Protein AF-A0A6N4TKY1-F1 (afdb_monomer_lite)

Foldseek 3Di:
DDKDKDWAADPVVRDIAIEIEDPVVVVVVVLVVWFQCVCVVPCLRPVNQVNVVVNVQVVCVVVVNDHPFDKDKRWRDPVGTPDPDTKIWIKTKGFLVVCVVPDDPPPDPPVSVCVSNPPRHGMYMYGPDMDD

Sequence (132 aa):
MEYLQVTTGNRVTGMEMSGVCVNYGDFWNDVKMTADCEFDKDDYSPTERYHNRLSKIMENVWNGKDTFPTIFSIRLEKYISLVDYPVRYTFAIVDKEFFKRTYRKGEIPEEILKKCLAKDNDCVVFYVGMNR

Secondary structure (DSSP, 8-state):
--EEEEEEEETTTTEEEEEEEETHHHHHHHHHHHB-GGGTTSTTSHHHHHHHHHHHHHHHHHTTS--SSEEEEEEPPGGGBSSSS--EEEEEEEEHHHHHHHPPTTTS-HHHHHHHT-TT--EEEEEEEEE-

Structure (mmCIF, N/CA/C/O backbone):
data_AF-A0A6N4TKY1-F1
#
_entry.id   AF-A0A6N4TKY1-F1
#
loop_
_atom_site.group_PDB
_atom_site.id
_atom_site.type_symbol
_atom_site.label_atom_id
_atom_site.label_alt_id
_atom_site.label_comp_id
_atom_site.label_asym_id
_atom_site.label_entity_id
_atom_site.label_seq_id
_atom_site.pdbx_PDB_ins_code
_atom_site.Cartn_x
_atom_site.Cartn_y
_atom_site.Cartn_z
_atom_site.occupancy
_atom_site.B_iso_or_equiv
_atom_site.auth_seq_id
_atom_site.auth_comp_id
_atom_site.auth_asym_id
_atom_site.auth_atom_id
_atom_site.pdbx_PDB_model_num
ATOM 1 N N . MET A 1 1 ? -1.002 -15.254 0.500 1.00 74.12 1 MET A N 1
ATOM 2 C CA . MET A 1 1 ? -1.276 -13.806 0.553 1.00 74.12 1 MET A CA 1
ATOM 3 C C . MET A 1 1 ? -0.287 -13.212 1.531 1.00 74.12 1 MET A C 1
ATOM 5 O O . MET A 1 1 ? -0.253 -13.666 2.665 1.00 74.12 1 MET A O 1
ATOM 9 N N . GLU A 1 2 ? 0.552 -12.286 1.083 1.00 85.06 2 GLU A N 1
ATOM 10 C CA . GLU A 1 2 ? 1.536 -11.612 1.938 1.00 85.06 2 GLU A CA 1
ATOM 11 C C . GLU A 1 2 ? 1.023 -10.229 2.341 1.00 85.06 2 GLU A C 1
ATOM 13 O O . GLU A 1 2 ? 0.245 -9.608 1.607 1.00 85.06 2 GLU A O 1
ATOM 18 N N . TYR A 1 3 ? 1.461 -9.747 3.502 1.00 86.88 3 TYR A N 1
ATOM 19 C CA . TYR A 1 3 ? 1.128 -8.417 3.993 1.00 86.88 3 TYR A CA 1
ATOM 20 C C . TYR A 1 3 ? 2.381 -7.656 4.415 1.00 86.88 3 TYR A C 1
ATOM 22 O O . TYR A 1 3 ? 3.379 -8.253 4.814 1.00 86.88 3 TYR A O 1
ATOM 30 N N . LEU A 1 4 ? 2.292 -6.329 4.375 1.00 87.62 4 LEU A N 1
ATOM 31 C CA . LEU A 1 4 ? 3.298 -5.437 4.939 1.00 87.62 4 LEU A CA 1
ATOM 32 C C . LEU A 1 4 ? 2.666 -4.609 6.054 1.00 87.62 4 LEU A C 1
ATOM 34 O O . LEU A 1 4 ? 1.661 -3.933 5.834 1.00 87.62 4 LEU A O 1
ATOM 38 N N . GLN A 1 5 ? 3.255 -4.656 7.246 1.00 86.69 5 GLN A N 1
ATOM 39 C CA . GLN A 1 5 ? 2.913 -3.723 8.313 1.00 86.69 5 GLN A CA 1
ATOM 40 C C . GLN A 1 5 ? 3.731 -2.449 8.112 1.00 86.69 5 GLN A C 1
ATOM 42 O O . GLN A 1 5 ? 4.958 -2.502 8.051 1.00 86.69 5 GLN A O 1
ATOM 47 N N . VAL A 1 6 ? 3.046 -1.319 7.984 1.00 82.88 6 VAL A N 1
ATOM 48 C CA . VAL A 1 6 ? 3.671 -0.010 7.829 1.00 82.88 6 VAL A CA 1
ATOM 49 C C . VAL A 1 6 ? 3.300 0.830 9.029 1.00 82.88 6 VAL A C 1
ATOM 51 O O . VAL A 1 6 ? 2.123 0.984 9.341 1.00 82.88 6 VAL A O 1
ATOM 54 N N . THR A 1 7 ? 4.305 1.408 9.666 1.00 80.56 7 THR A N 1
ATOM 55 C CA . THR A 1 7 ? 4.099 2.388 10.719 1.00 80.56 7 THR A CA 1
ATOM 56 C C . THR A 1 7 ? 4.790 3.670 10.308 1.00 80.56 7 THR A C 1
ATOM 58 O O . THR A 1 7 ? 5.988 3.676 10.026 1.00 80.56 7 THR A O 1
ATOM 61 N N . THR A 1 8 ? 4.024 4.751 10.221 1.00 68.94 8 THR A N 1
ATOM 62 C CA . THR A 1 8 ? 4.536 6.064 9.838 1.00 68.94 8 THR A CA 1
ATOM 63 C C . THR A 1 8 ? 4.509 6.957 11.061 1.00 68.94 8 THR A C 1
ATOM 65 O O . THR A 1 8 ? 3.449 7.194 11.642 1.00 68.94 8 THR A O 1
ATOM 68 N N . GLY A 1 9 ? 5.689 7.422 11.460 1.00 64.00 9 GLY A N 1
ATOM 69 C CA . GLY A 1 9 ? 5.862 8.319 12.591 1.00 64.00 9 GLY A CA 1
ATOM 70 C C . GLY A 1 9 ? 6.238 9.719 12.121 1.00 64.00 9 GLY A C 1
ATOM 71 O O . GLY A 1 9 ? 7.260 9.890 11.456 1.00 64.00 9 GLY A O 1
ATOM 72 N N . ASN A 1 10 ? 5.468 10.737 12.499 1.00 58.47 10 ASN A N 1
ATOM 73 C CA . ASN A 1 10 ? 5.901 12.121 12.375 1.00 58.47 10 ASN A CA 1
ATOM 74 C C . ASN A 1 10 ? 6.692 12.502 13.637 1.00 58.47 10 ASN A C 1
ATOM 76 O O . ASN A 1 10 ? 6.140 12.691 14.720 1.00 58.47 10 ASN A O 1
ATOM 80 N N . ARG A 1 11 ? 8.016 12.631 13.485 1.00 55.53 11 ARG A N 1
ATOM 81 C CA . ARG A 1 11 ? 8.943 12.957 14.584 1.00 55.53 11 ARG A CA 1
ATOM 82 C C . ARG A 1 11 ? 8.732 14.353 15.177 1.00 55.53 11 ARG A C 1
ATOM 84 O O . ARG A 1 11 ? 9.166 14.591 16.297 1.00 55.53 11 ARG A O 1
ATOM 91 N N . VAL A 1 12 ? 8.103 15.268 14.437 1.00 54.25 12 VAL A N 1
ATOM 92 C CA . VAL A 1 12 ? 7.847 16.650 14.873 1.00 54.25 12 VAL A CA 1
ATOM 93 C C . VAL A 1 12 ? 6.605 16.717 15.757 1.00 54.25 12 VAL A C 1
ATOM 95 O O . VAL A 1 12 ? 6.601 17.434 16.752 1.00 54.25 12 VAL A O 1
ATOM 98 N N . THR A 1 13 ? 5.563 15.955 15.425 1.00 57.84 13 THR A N 1
ATOM 99 C CA . THR A 1 13 ? 4.313 15.923 16.198 1.00 57.84 13 THR A CA 1
ATOM 100 C C . THR A 1 13 ? 4.268 14.793 17.230 1.00 57.84 13 THR A C 1
ATOM 102 O O . THR A 1 13 ? 3.359 14.770 18.055 1.00 57.84 13 THR A O 1
ATOM 105 N N . GLY A 1 14 ? 5.232 13.861 17.201 1.00 64.00 14 GLY A N 1
ATOM 106 C CA . GLY A 1 14 ? 5.223 12.645 18.025 1.00 64.00 14 GLY A CA 1
ATOM 107 C C . GLY A 1 14 ? 4.123 11.657 17.625 1.00 64.00 14 GLY A C 1
ATOM 108 O O . GLY A 1 14 ? 3.809 10.744 18.382 1.00 64.00 14 GLY A O 1
ATOM 109 N N . MET A 1 15 ? 3.510 11.868 16.460 1.00 67.25 15 MET A N 1
ATOM 110 C CA . MET A 1 15 ? 2.380 11.091 15.975 1.00 67.25 15 MET A CA 1
ATOM 111 C C . MET A 1 15 ? 2.864 9.799 15.326 1.00 67.25 15 MET A C 1
ATOM 113 O O . MET A 1 15 ? 3.800 9.823 14.532 1.00 67.25 15 MET A O 1
ATOM 117 N N . GLU A 1 16 ? 2.169 8.703 15.600 1.00 81.62 16 GLU A N 1
ATOM 118 C CA . GLU A 1 16 ? 2.377 7.406 14.972 1.00 81.62 16 GLU A CA 1
ATOM 119 C C . GLU A 1 16 ? 1.032 6.919 14.429 1.00 81.62 16 GLU A C 1
ATOM 121 O O . GLU A 1 16 ? 0.043 6.899 15.158 1.00 81.62 16 GLU A O 1
ATOM 126 N N . MET A 1 17 ? 0.986 6.589 13.139 1.00 84.62 17 MET A N 1
ATOM 127 C CA . MET A 1 17 ? -0.156 5.926 12.515 1.00 84.62 17 MET A CA 1
ATOM 128 C C . MET A 1 17 ? 0.329 4.628 11.896 1.00 84.62 17 MET A C 1
ATOM 130 O O . MET A 1 17 ? 1.372 4.609 11.234 1.00 84.62 17 MET A O 1
ATOM 134 N N . SER A 1 18 ? -0.418 3.550 12.100 1.00 90.00 18 SER A N 1
ATOM 135 C CA . SER A 1 18 ? -0.075 2.249 11.546 1.00 90.00 18 SER A CA 1
ATOM 136 C C . SER A 1 18 ? -1.127 1.741 10.563 1.00 90.00 18 SER A C 1
ATOM 138 O O . SER A 1 18 ? -2.321 2.043 10.648 1.00 90.00 18 SER A O 1
ATOM 140 N N . GLY A 1 19 ? -0.658 0.997 9.571 1.00 91.38 19 GLY A N 1
ATOM 141 C CA . GLY A 1 19 ? -1.478 0.411 8.529 1.00 91.38 19 GLY A CA 1
ATOM 142 C C . GLY A 1 19 ? -0.983 -0.973 8.141 1.00 91.38 19 GLY A C 1
ATOM 143 O O . GLY A 1 19 ? 0.214 -1.265 8.161 1.00 91.38 19 GLY A O 1
ATOM 144 N N . VAL A 1 20 ? -1.914 -1.829 7.733 1.00 93.94 20 VAL A N 1
ATOM 145 C CA . VAL A 1 20 ? -1.603 -3.145 7.161 1.00 93.94 20 VAL A CA 1
ATOM 146 C C . VAL A 1 20 ? -1.920 -3.122 5.676 1.00 93.94 20 VAL A C 1
ATOM 148 O O . VAL A 1 20 ? -3.079 -2.954 5.297 1.00 93.94 20 VAL A O 1
ATOM 151 N N . CYS A 1 21 ? -0.903 -3.317 4.838 1.00 93.94 21 CYS A N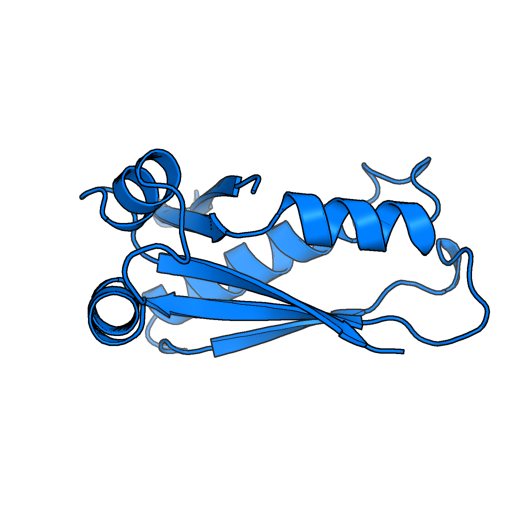 1
ATOM 152 C CA . CYS A 1 21 ? -1.080 -3.518 3.407 1.00 93.94 21 CYS A CA 1
ATOM 153 C C . CYS A 1 21 ? -1.325 -4.987 3.102 1.00 93.94 21 CYS A C 1
ATOM 155 O O . CYS A 1 21 ? -0.413 -5.807 3.190 1.00 93.94 21 CYS A O 1
ATOM 157 N N . VAL A 1 22 ? -2.552 -5.304 2.717 1.00 92.69 22 VAL A N 1
ATOM 158 C CA . VAL A 1 22 ? -2.956 -6.607 2.196 1.00 92.69 22 VAL A CA 1
ATOM 159 C C . VAL A 1 22 ? -2.504 -6.716 0.736 1.00 92.69 22 VAL A C 1
ATOM 161 O O . VAL A 1 22 ? -2.517 -5.724 0.003 1.00 92.69 22 VAL A O 1
ATOM 164 N N . ASN A 1 23 ? -2.108 -7.921 0.315 1.00 90.19 23 ASN A N 1
ATOM 165 C CA . ASN A 1 23 ? -1.603 -8.224 -1.032 1.00 90.19 23 ASN A CA 1
ATOM 166 C C . ASN A 1 23 ? -0.302 -7.494 -1.395 1.00 90.19 23 ASN A C 1
ATOM 168 O O . ASN A 1 23 ? -0.042 -7.211 -2.563 1.00 90.19 23 ASN A O 1
ATOM 172 N N . TYR A 1 24 ? 0.549 -7.205 -0.408 1.00 92.12 24 TYR A N 1
ATOM 173 C CA . TYR A 1 24 ? 1.830 -6.548 -0.687 1.00 92.12 24 TYR A CA 1
ATOM 174 C C . TYR A 1 24 ? 2.758 -7.419 -1.553 1.00 92.12 24 TYR A C 1
ATOM 176 O O . TYR A 1 24 ? 3.495 -6.902 -2.387 1.00 92.12 24 TYR A O 1
ATOM 184 N N . GLY A 1 25 ? 2.675 -8.746 -1.416 1.00 92.12 25 GLY A N 1
ATOM 185 C CA . GLY A 1 25 ? 3.423 -9.675 -2.270 1.00 92.12 25 GLY A CA 1
ATOM 186 C C . GLY A 1 25 ? 3.046 -9.569 -3.753 1.00 92.12 25 GLY A C 1
ATOM 187 O O . GLY A 1 25 ? 3.919 -9.672 -4.610 1.00 92.12 25 GLY A O 1
ATOM 188 N N . ASP A 1 26 ? 1.777 -9.289 -4.070 1.00 94.31 26 ASP A N 1
ATOM 189 C CA . ASP A 1 26 ? 1.326 -9.114 -5.457 1.00 94.31 26 ASP A CA 1
ATOM 190 C C . ASP A 1 26 ? 1.885 -7.818 -6.054 1.00 94.31 26 ASP A C 1
ATOM 192 O O . ASP A 1 26 ? 2.373 -7.814 -7.182 1.00 94.31 26 ASP A O 1
ATOM 196 N N . PHE A 1 27 ? 1.916 -6.740 -5.262 1.00 94.75 27 PHE A N 1
ATOM 197 C CA . PHE A 1 27 ? 2.613 -5.511 -5.639 1.00 94.75 27 PHE A CA 1
ATOM 198 C C . PHE A 1 27 ? 4.090 -5.780 -5.925 1.00 94.75 27 PHE A C 1
ATOM 200 O O . PHE A 1 27 ? 4.610 -5.361 -6.956 1.00 94.75 27 PHE A O 1
ATOM 207 N N . TRP A 1 28 ? 4.762 -6.517 -5.042 1.00 92.88 28 TRP A N 1
ATOM 208 C CA . TRP A 1 28 ? 6.174 -6.826 -5.216 1.00 92.88 28 TRP A CA 1
ATOM 209 C C . TRP A 1 28 ? 6.453 -7.690 -6.452 1.00 92.88 28 TRP A C 1
ATOM 211 O O . TRP A 1 28 ? 7.458 -7.490 -7.136 1.00 92.88 28 TRP A O 1
ATOM 221 N N . ASN A 1 29 ? 5.552 -8.614 -6.782 1.00 94.00 29 ASN A N 1
ATOM 222 C CA . ASN A 1 29 ? 5.640 -9.397 -8.010 1.00 94.00 29 ASN A CA 1
ATOM 223 C C . ASN A 1 29 ? 5.502 -8.513 -9.256 1.00 94.00 29 ASN A C 1
ATOM 225 O O . ASN A 1 29 ? 6.322 -8.630 -10.165 1.00 94.00 29 ASN A O 1
ATOM 229 N N . ASP A 1 30 ? 4.536 -7.592 -9.278 1.00 95.12 30 ASP A N 1
ATOM 230 C CA . ASP A 1 30 ? 4.373 -6.652 -10.393 1.00 95.12 30 ASP A CA 1
ATOM 231 C C . ASP A 1 30 ? 5.594 -5.729 -10.541 1.00 95.12 30 ASP A C 1
ATOM 233 O O . ASP A 1 30 ? 6.052 -5.476 -11.660 1.00 95.12 30 ASP A O 1
ATOM 237 N N . VAL A 1 31 ? 6.174 -5.279 -9.422 1.00 93.31 31 VAL A N 1
ATOM 238 C CA . VAL A 1 31 ? 7.418 -4.496 -9.411 1.00 93.31 31 VAL A CA 1
ATOM 239 C C . VAL A 1 31 ? 8.565 -5.293 -10.021 1.00 93.31 31 VAL A C 1
ATOM 241 O O . VAL A 1 31 ? 9.204 -4.803 -10.943 1.00 93.31 31 VAL A O 1
ATOM 244 N N . LYS A 1 32 ? 8.784 -6.543 -9.601 1.00 92.69 32 LYS A N 1
ATOM 245 C CA . LYS A 1 32 ? 9.835 -7.409 -10.169 1.00 92.69 32 LYS A CA 1
ATOM 246 C C . LYS A 1 32 ? 9.683 -7.676 -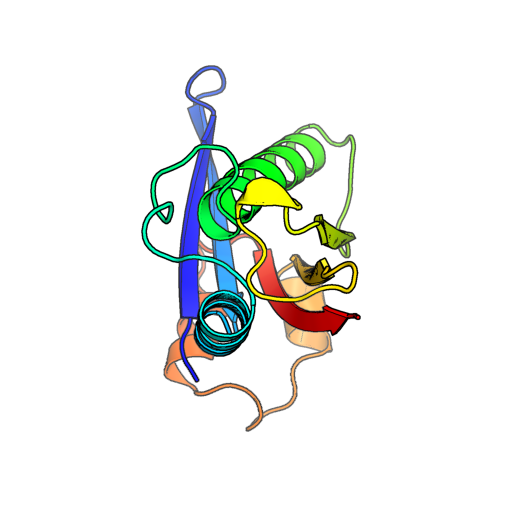11.663 1.00 92.69 32 LYS A C 1
ATOM 248 O O . LYS A 1 32 ? 10.669 -7.946 -12.339 1.00 92.69 32 LYS A O 1
ATOM 253 N N . MET A 1 33 ? 8.453 -7.657 -12.172 1.00 93.38 33 MET A N 1
ATOM 254 C CA . MET A 1 33 ? 8.185 -7.885 -13.592 1.00 93.38 33 MET A CA 1
ATOM 255 C C . MET A 1 33 ? 8.391 -6.641 -14.454 1.00 93.38 33 MET A C 1
ATOM 257 O O . MET A 1 33 ? 8.550 -6.774 -15.666 1.00 93.38 33 MET A O 1
ATOM 261 N N . THR A 1 34 ? 8.335 -5.443 -13.872 1.00 93.94 34 THR A N 1
ATOM 262 C CA . THR A 1 34 ? 8.282 -4.199 -14.652 1.00 93.94 34 THR A CA 1
ATOM 263 C C . THR A 1 34 ? 9.353 -3.182 -14.299 1.00 93.94 34 THR A C 1
ATOM 265 O O . THR A 1 34 ? 9.619 -2.309 -15.121 1.00 93.94 34 THR A O 1
ATOM 268 N N . ALA A 1 35 ? 9.997 -3.300 -13.141 1.00 92.00 35 ALA A N 1
ATOM 269 C CA . ALA A 1 35 ? 11.029 -2.397 -12.662 1.00 92.00 35 ALA A CA 1
ATOM 270 C C . ALA A 1 35 ? 12.367 -3.118 -12.476 1.00 92.00 35 ALA A C 1
ATOM 272 O O . ALA A 1 35 ? 12.416 -4.276 -12.063 1.00 92.00 35 ALA A O 1
ATOM 273 N N . ASP A 1 36 ? 13.452 -2.401 -12.737 1.00 89.00 36 ASP A N 1
ATOM 274 C CA . ASP A 1 36 ? 14.800 -2.851 -12.435 1.00 89.00 36 ASP A CA 1
ATOM 275 C C . ASP A 1 36 ? 15.028 -2.816 -10.915 1.00 89.00 36 ASP A C 1
ATOM 277 O O . ASP A 1 36 ? 15.126 -1.753 -10.294 1.00 89.00 36 ASP A O 1
ATOM 281 N N . CYS A 1 37 ? 15.059 -4.000 -10.300 1.00 73.38 37 CYS A N 1
ATOM 282 C CA . CY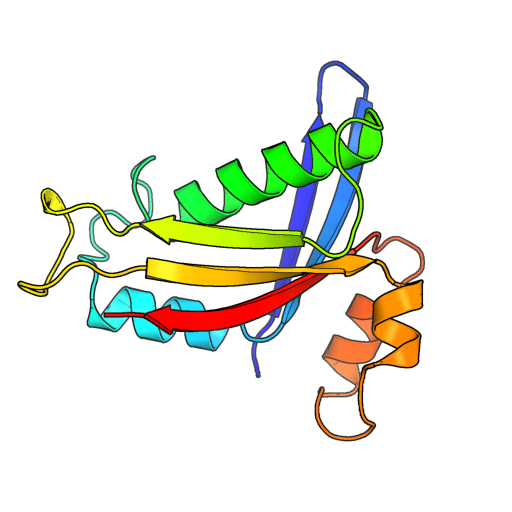S A 1 37 ? 15.176 -4.158 -8.853 1.00 73.38 37 CYS A CA 1
ATOM 283 C C . CYS A 1 37 ? 16.586 -3.892 -8.310 1.00 73.38 37 CYS A C 1
ATOM 285 O O . CYS A 1 37 ? 16.747 -3.867 -7.089 1.00 73.38 37 CYS A O 1
ATOM 287 N N . GLU A 1 38 ? 17.601 -3.657 -9.152 1.00 76.06 38 GLU A N 1
ATOM 288 C CA . GLU A 1 38 ? 18.911 -3.196 -8.661 1.00 76.06 38 GLU A CA 1
ATOM 289 C C . GLU A 1 38 ? 18.803 -1.845 -7.923 1.00 76.06 38 GLU A C 1
ATOM 291 O O . GLU A 1 38 ? 19.634 -1.520 -7.073 1.00 76.06 38 GLU A O 1
ATOM 296 N N . PHE A 1 39 ? 17.713 -1.109 -8.165 1.00 65.75 39 PHE A N 1
ATOM 297 C CA . PHE A 1 39 ? 17.391 0.181 -7.561 1.00 65.75 39 PHE A CA 1
ATOM 298 C C . PHE A 1 39 ? 16.384 0.098 -6.403 1.00 65.75 39 PHE A C 1
ATOM 300 O O . PHE A 1 39 ? 15.777 1.106 -6.064 1.00 65.75 39 PHE A O 1
ATOM 307 N N . ASP A 1 40 ? 16.181 -1.056 -5.757 1.00 64.38 40 ASP A N 1
ATOM 308 C CA . ASP A 1 40 ? 15.160 -1.212 -4.695 1.00 64.38 40 ASP A CA 1
ATOM 309 C C . ASP A 1 40 ? 15.355 -0.275 -3.474 1.00 64.38 40 ASP A C 1
ATOM 311 O O . ASP A 1 40 ? 14.450 -0.099 -2.666 1.00 64.38 40 ASP A O 1
ATOM 315 N N . LYS A 1 41 ? 16.516 0.388 -3.362 1.00 66.56 41 LYS A N 1
ATOM 316 C CA . LYS A 1 41 ? 16.831 1.404 -2.335 1.00 66.56 41 LYS A CA 1
ATOM 317 C C . LYS A 1 41 ? 16.989 2.830 -2.878 1.00 66.56 41 LYS A C 1
ATOM 319 O O . LYS A 1 41 ? 17.494 3.697 -2.171 1.00 66.56 41 LYS A O 1
ATOM 324 N N . ASP A 1 42 ? 16.642 3.055 -4.139 1.00 79.31 42 ASP A N 1
ATOM 325 C CA . ASP A 1 42 ? 16.575 4.388 -4.735 1.00 79.31 42 ASP A CA 1
ATOM 326 C C . ASP A 1 42 ? 15.290 5.092 -4.258 1.00 79.31 42 ASP A C 1
ATOM 328 O O . ASP A 1 42 ? 14.238 4.461 -4.173 1.00 79.31 42 ASP A O 1
ATOM 332 N N . ASP A 1 43 ? 15.343 6.399 -3.981 1.00 81.25 43 ASP A N 1
ATOM 333 C CA . ASP A 1 43 ? 14.180 7.210 -3.572 1.00 81.25 43 ASP A CA 1
ATOM 334 C C . ASP A 1 43 ? 13.006 7.136 -4.574 1.00 81.25 43 ASP A C 1
ATOM 336 O O . ASP A 1 43 ? 11.846 7.427 -4.252 1.00 81.25 43 ASP A O 1
ATOM 340 N N . TYR A 1 44 ? 13.298 6.774 -5.822 1.00 83.69 44 TYR A N 1
ATOM 341 C CA . TYR A 1 44 ? 12.336 6.611 -6.901 1.00 83.69 44 TYR A CA 1
ATOM 342 C C . TYR A 1 44 ? 11.883 5.166 -7.120 1.00 83.69 44 TYR A C 1
ATOM 344 O O . TYR A 1 44 ? 11.032 4.937 -7.990 1.00 83.69 44 TYR A O 1
ATOM 352 N N . SER A 1 45 ? 12.393 4.209 -6.339 1.00 89.56 45 SER A N 1
ATOM 353 C CA . SER A 1 45 ? 11.916 2.832 -6.373 1.00 89.56 45 SER A CA 1
ATOM 354 C C . SER A 1 45 ? 10.408 2.792 -6.078 1.00 89.56 45 SER A C 1
ATOM 356 O O . SER A 1 45 ? 9.872 3.636 -5.343 1.00 89.56 45 SER A O 1
ATOM 358 N N . PRO A 1 46 ? 9.657 1.836 -6.654 1.00 91.62 46 PRO A N 1
ATOM 359 C CA . PRO A 1 46 ? 8.230 1.722 -6.370 1.00 91.62 46 PRO A CA 1
ATOM 360 C C . PRO A 1 46 ? 7.929 1.531 -4.877 1.00 91.62 46 PRO A C 1
ATOM 362 O O . PRO A 1 46 ? 6.910 2.031 -4.399 1.00 91.62 46 PRO A O 1
ATOM 365 N N . THR A 1 47 ? 8.811 0.840 -4.152 1.00 90.00 47 THR A N 1
ATOM 366 C CA . THR A 1 47 ? 8.704 0.559 -2.715 1.00 90.00 47 THR A CA 1
ATOM 367 C C . THR A 1 47 ? 8.901 1.833 -1.888 1.00 90.00 47 THR A C 1
ATOM 369 O O . THR A 1 47 ? 8.035 2.170 -1.077 1.00 90.00 47 THR A O 1
ATOM 372 N N . GLU A 1 48 ? 9.935 2.631 -2.161 1.00 89.81 48 GLU A N 1
ATOM 373 C CA . GLU A 1 48 ? 10.151 3.918 -1.480 1.00 89.81 48 GLU A CA 1
ATOM 374 C C . GLU A 1 48 ? 9.044 4.925 -1.796 1.00 89.81 48 GLU A C 1
ATOM 376 O O . GLU A 1 48 ? 8.491 5.587 -0.912 1.00 89.81 48 GLU A O 1
ATOM 381 N N . ARG A 1 49 ? 8.613 5.000 -3.058 1.00 91.81 49 ARG A N 1
ATOM 382 C CA . ARG A 1 49 ? 7.478 5.850 -3.439 1.00 91.81 49 ARG A CA 1
ATOM 383 C C . ARG A 1 49 ? 6.178 5.433 -2.762 1.00 91.81 49 ARG A C 1
ATOM 385 O O . ARG A 1 49 ? 5.368 6.306 -2.439 1.00 91.81 49 ARG A O 1
ATOM 392 N N . TYR A 1 50 ? 5.977 4.137 -2.532 1.00 92.38 50 TYR A N 1
ATOM 393 C CA . TYR A 1 50 ? 4.839 3.627 -1.774 1.00 92.38 50 TYR A CA 1
ATOM 394 C C . TYR A 1 50 ? 4.879 4.133 -0.334 1.00 92.38 50 TYR A C 1
ATOM 396 O O . TYR A 1 50 ? 3.916 4.761 0.115 1.00 92.38 50 TYR A O 1
ATOM 404 N N . HIS A 1 51 ? 6.007 3.954 0.353 1.00 89.44 51 HIS A N 1
ATOM 405 C CA . HIS A 1 51 ? 6.185 4.406 1.731 1.00 89.44 51 HIS A CA 1
ATOM 406 C C . HIS A 1 51 ? 6.017 5.921 1.877 1.00 89.44 51 HIS A C 1
ATOM 408 O O . HIS A 1 51 ? 5.253 6.386 2.731 1.00 89.44 51 HIS A O 1
ATOM 414 N N . ASN A 1 52 ? 6.654 6.696 1.001 1.00 89.81 52 ASN A N 1
ATOM 415 C CA . ASN A 1 52 ? 6.566 8.153 0.997 1.00 89.81 52 ASN A CA 1
ATOM 416 C C . ASN A 1 52 ? 5.135 8.642 0.748 1.00 89.81 52 ASN A C 1
ATOM 418 O O . ASN A 1 52 ? 4.639 9.545 1.432 1.00 89.81 52 ASN A O 1
ATOM 422 N N . ARG A 1 53 ? 4.433 8.039 -0.220 1.00 92.25 53 ARG A N 1
ATOM 423 C CA . ARG A 1 53 ? 3.061 8.435 -0.543 1.00 92.25 53 ARG A CA 1
ATOM 424 C C . ARG A 1 53 ? 2.086 8.068 0.569 1.00 92.25 53 ARG A C 1
ATOM 426 O O . ARG A 1 53 ? 1.244 8.900 0.904 1.00 92.25 53 ARG A O 1
ATOM 433 N N . LEU A 1 54 ? 2.216 6.874 1.143 1.00 91.19 54 LEU A N 1
ATOM 434 C CA . LEU A 1 54 ? 1.370 6.415 2.241 1.00 91.19 54 LEU A CA 1
ATOM 435 C C . LEU A 1 54 ? 1.545 7.296 3.482 1.00 91.19 54 LEU A C 1
ATOM 437 O O . LEU A 1 54 ? 0.551 7.770 4.027 1.00 91.19 54 LEU A O 1
ATOM 441 N N . SER A 1 55 ? 2.792 7.604 3.850 1.00 89.00 55 SER A N 1
ATOM 442 C CA . SER A 1 55 ? 3.111 8.479 4.988 1.00 89.00 55 SER A CA 1
ATOM 443 C C . SER A 1 55 ? 2.464 9.854 4.851 1.00 89.00 55 SER A C 1
ATOM 445 O O . SER A 1 55 ? 1.840 10.351 5.786 1.00 89.00 55 SER A O 1
ATOM 447 N N . LYS A 1 56 ? 2.529 10.447 3.654 1.00 90.62 56 LYS A N 1
ATOM 448 C CA . LYS A 1 56 ? 1.904 11.745 3.380 1.00 90.62 56 LYS A CA 1
ATOM 449 C C . LYS A 1 56 ? 0.376 11.701 3.469 1.00 90.62 56 LYS A C 1
ATOM 451 O O . LYS A 1 56 ? -0.234 12.651 3.952 1.00 90.62 56 LYS A O 1
ATOM 456 N N . ILE A 1 57 ? -0.252 10.621 2.997 1.00 92.31 57 ILE A N 1
ATOM 457 C CA . ILE A 1 57 ? -1.710 10.452 3.100 1.00 92.31 57 ILE A CA 1
ATOM 458 C C . ILE A 1 57 ? -2.120 10.302 4.568 1.00 92.31 57 ILE A C 1
ATOM 460 O O . ILE A 1 57 ? -3.047 10.975 5.007 1.00 92.31 57 ILE A O 1
ATOM 464 N N . MET A 1 58 ? -1.414 9.468 5.334 1.00 89.00 58 MET A N 1
ATOM 465 C CA . MET A 1 58 ? -1.663 9.276 6.767 1.00 89.00 58 MET A CA 1
ATOM 466 C C . MET A 1 58 ? -1.526 10.592 7.547 1.00 89.00 58 MET A C 1
ATOM 468 O O . MET A 1 58 ? -2.410 10.948 8.325 1.00 89.00 58 MET A O 1
ATOM 472 N N . GLU A 1 59 ? -0.479 11.373 7.269 1.00 88.69 59 GLU A N 1
ATOM 473 C CA . GLU A 1 59 ? -0.294 12.707 7.847 1.00 88.69 59 GLU A CA 1
ATOM 474 C C . GLU A 1 59 ? -1.440 13.668 7.487 1.00 88.69 59 GLU A C 1
ATOM 476 O O . GLU A 1 59 ? -1.928 14.413 8.340 1.00 88.69 59 GLU A O 1
ATOM 481 N N . ASN A 1 60 ? -1.892 13.675 6.232 1.00 91.12 60 ASN A N 1
ATOM 482 C CA . ASN A 1 60 ? -2.996 14.534 5.812 1.00 91.12 60 ASN A CA 1
ATOM 483 C C . ASN A 1 60 ? -4.318 14.158 6.486 1.00 91.12 60 ASN A C 1
ATOM 485 O O . ASN A 1 60 ? -5.046 15.054 6.915 1.00 91.12 60 ASN A O 1
ATOM 489 N N . VAL A 1 61 ? -4.624 12.860 6.582 1.00 90.31 61 VAL A N 1
ATOM 490 C CA . VAL A 1 61 ? -5.840 12.369 7.245 1.00 90.31 61 VAL A CA 1
ATOM 491 C C . VAL A 1 61 ? -5.844 12.776 8.710 1.00 90.31 61 VAL A C 1
ATOM 493 O O . VAL A 1 61 ? -6.834 13.308 9.205 1.00 90.31 61 VAL A O 1
ATOM 496 N N . TRP A 1 62 ? -4.714 12.612 9.391 1.00 85.88 62 TRP A N 1
ATOM 497 C CA . TRP A 1 62 ? -4.594 13.024 10.783 1.00 85.88 62 TRP A CA 1
ATOM 498 C C . TRP A 1 62 ? -4.779 14.523 10.990 1.00 85.88 62 TRP A C 1
ATOM 500 O O . TRP A 1 62 ? -5.483 14.953 11.900 1.00 85.88 62 TRP A O 1
ATOM 510 N N . ASN A 1 63 ? -4.189 15.333 10.112 1.00 88.12 63 ASN A N 1
ATOM 511 C CA . ASN A 1 63 ? -4.340 16.784 10.145 1.00 88.12 63 ASN A CA 1
ATOM 512 C C . ASN A 1 63 ? -5.734 17.263 9.685 1.00 88.12 63 ASN A C 1
ATOM 514 O O . ASN A 1 63 ? -5.934 18.467 9.526 1.00 88.12 63 ASN A O 1
ATOM 518 N N . GLY A 1 64 ? -6.677 16.349 9.419 1.00 88.62 64 GLY A N 1
ATOM 519 C CA . GLY A 1 64 ? -8.031 16.661 8.961 1.00 88.62 64 GLY A CA 1
ATOM 520 C C . GLY A 1 64 ? -8.099 17.241 7.546 1.00 88.62 64 GLY A C 1
ATOM 521 O O . GLY A 1 64 ? -9.103 17.850 7.187 1.00 88.62 64 GLY A O 1
ATOM 522 N N . LYS A 1 65 ? -7.032 17.097 6.750 1.00 91.25 65 LYS A N 1
ATOM 523 C CA . LYS A 1 65 ? -6.962 17.586 5.362 1.00 91.25 65 LYS A CA 1
ATOM 524 C C . LYS A 1 65 ? -7.557 16.596 4.366 1.00 91.25 65 LYS A C 1
ATOM 526 O O . LYS A 1 65 ? -8.103 17.024 3.358 1.00 91.25 65 LYS A O 1
ATOM 531 N N . ASP A 1 66 ? -7.442 15.306 4.664 1.00 90.94 66 ASP A N 1
ATOM 532 C CA . ASP A 1 66 ? -7.985 14.201 3.874 1.00 90.94 66 ASP A CA 1
ATOM 533 C C . ASP A 1 66 ? -8.857 13.300 4.766 1.00 90.94 66 ASP A C 1
ATOM 535 O O . ASP A 1 66 ? -8.848 13.408 5.992 1.00 90.94 66 ASP A O 1
ATOM 539 N N . THR A 1 67 ? -9.618 12.390 4.159 1.00 92.44 67 THR A N 1
ATOM 540 C CA . THR A 1 67 ? -10.418 11.383 4.876 1.00 92.44 67 THR A CA 1
ATOM 541 C C . THR A 1 67 ? -10.352 10.051 4.145 1.00 92.44 67 THR A C 1
ATOM 543 O O . THR A 1 67 ? -10.079 10.022 2.949 1.00 92.44 67 THR A O 1
ATOM 546 N N . PHE A 1 68 ? -10.586 8.947 4.852 1.00 92.31 68 PHE A N 1
ATOM 547 C CA . PHE A 1 68 ? -10.761 7.641 4.220 1.00 92.31 68 PHE A CA 1
ATOM 548 C C . PHE A 1 68 ? -12.216 7.445 3.749 1.00 92.31 68 PHE A C 1
ATOM 550 O O . PHE A 1 68 ? -13.128 8.001 4.366 1.00 92.31 68 PHE A O 1
ATOM 557 N N . PRO A 1 69 ? -12.464 6.630 2.701 1.00 94.94 69 PRO A N 1
ATOM 558 C CA . PRO A 1 69 ? -11.492 5.882 1.896 1.00 94.94 69 PRO A CA 1
ATOM 559 C C . PRO A 1 69 ? -10.774 6.740 0.836 1.00 94.94 69 PRO A C 1
ATOM 561 O O . PRO A 1 69 ? -11.366 7.647 0.259 1.00 94.94 69 PRO A O 1
ATOM 564 N N . THR A 1 70 ? -9.522 6.390 0.521 1.00 94.94 70 THR A N 1
ATOM 565 C CA . THR A 1 70 ? -8.676 7.102 -0.459 1.00 94.94 70 THR A CA 1
ATOM 566 C C . THR A 1 70 ? -7.998 6.127 -1.412 1.00 94.94 70 THR A C 1
ATOM 568 O O . THR A 1 70 ? -7.507 5.086 -0.990 1.00 94.94 70 THR A O 1
ATOM 571 N N . ILE A 1 71 ? -7.909 6.479 -2.696 1.00 95.69 71 ILE A N 1
ATOM 572 C CA . ILE A 1 71 ? -7.142 5.730 -3.700 1.00 95.69 71 ILE A CA 1
ATOM 573 C C . ILE A 1 71 ? -5.909 6.542 -4.088 1.00 95.69 71 ILE A C 1
ATOM 575 O O . ILE A 1 71 ? -5.987 7.757 -4.277 1.00 95.69 71 ILE A O 1
ATOM 579 N N . PHE A 1 72 ? -4.768 5.877 -4.239 1.00 95.81 72 PHE A N 1
ATOM 580 C CA . PHE A 1 72 ? -3.567 6.492 -4.788 1.00 95.81 72 PHE A CA 1
ATOM 581 C C . PHE A 1 72 ? -2.842 5.536 -5.729 1.00 95.81 72 PHE A C 1
ATOM 583 O O . PHE A 1 72 ? -2.962 4.318 -5.620 1.00 95.81 72 PHE A O 1
ATOM 590 N N . SER A 1 73 ? -2.062 6.099 -6.650 1.00 96.31 73 SER A N 1
ATOM 591 C CA . SER A 1 73 ? -1.224 5.316 -7.551 1.00 96.31 73 SER A CA 1
ATOM 592 C C . SER A 1 73 ? 0.205 5.832 -7.550 1.00 96.31 73 SER A C 1
ATOM 594 O O . SER A 1 73 ? 0.449 7.032 -7.403 1.00 96.31 73 SER A O 1
ATOM 596 N N . ILE A 1 74 ? 1.141 4.920 -7.775 1.00 95.06 74 ILE A N 1
ATOM 597 C CA . ILE A 1 74 ? 2.564 5.197 -7.936 1.00 95.06 74 ILE A CA 1
ATOM 598 C C . ILE A 1 74 ? 2.906 4.952 -9.392 1.00 95.06 74 ILE A C 1
ATOM 600 O O . ILE A 1 74 ? 2.653 3.871 -9.919 1.00 95.06 74 ILE A O 1
ATOM 604 N N . ARG A 1 75 ? 3.473 5.960 -10.048 1.00 94.75 75 ARG A N 1
ATOM 605 C CA . ARG A 1 75 ? 3.975 5.822 -11.412 1.00 94.75 75 ARG A CA 1
ATOM 606 C C . ARG A 1 75 ? 5.392 5.257 -11.378 1.00 94.75 75 ARG A C 1
ATOM 608 O O . ARG A 1 75 ? 6.230 5.789 -10.646 1.00 94.75 75 ARG A O 1
ATOM 615 N N . LEU A 1 76 ? 5.634 4.235 -12.194 1.00 94.00 76 LEU A N 1
ATOM 616 C CA . LEU A 1 76 ? 6.971 3.713 -12.446 1.00 94.00 76 LEU A CA 1
ATOM 617 C C . LEU A 1 76 ? 7.775 4.720 -13.273 1.00 94.00 76 LEU A C 1
ATOM 619 O O . LEU A 1 76 ? 7.287 5.236 -14.286 1.00 94.00 76 LEU A O 1
ATOM 623 N N . GLU A 1 77 ? 8.994 5.010 -12.831 1.00 91.38 77 GLU A N 1
ATOM 624 C CA . GLU A 1 77 ? 9.885 5.913 -13.550 1.00 91.38 77 GLU A CA 1
ATOM 625 C C . GLU A 1 77 ? 10.513 5.236 -14.763 1.00 91.38 77 GLU A C 1
ATOM 627 O O . GLU A 1 77 ? 10.898 4.072 -14.723 1.00 91.38 77 GLU A O 1
ATOM 632 N N . LYS A 1 78 ? 10.639 5.991 -15.861 1.00 90.81 78 LYS A N 1
ATOM 633 C CA . LYS A 1 78 ? 11.084 5.436 -17.147 1.00 90.81 78 LYS A CA 1
ATOM 634 C C . LYS A 1 78 ? 12.493 4.843 -17.076 1.00 90.81 78 LYS A C 1
ATOM 636 O O . LYS A 1 78 ? 12.764 3.867 -17.759 1.00 90.81 78 LYS A O 1
ATOM 641 N N . TYR A 1 79 ? 13.382 5.443 -16.289 1.00 90.25 79 TYR A N 1
ATOM 642 C CA . TYR A 1 79 ? 14.786 5.032 -16.240 1.00 90.25 79 TYR A CA 1
ATOM 643 C C . TYR A 1 79 ? 15.010 3.713 -15.485 1.00 90.25 79 TYR A C 1
ATOM 645 O O . TYR A 1 79 ? 15.998 3.046 -15.758 1.00 90.25 79 TYR A O 1
ATOM 653 N N . ILE A 1 80 ? 14.085 3.330 -14.597 1.00 91.25 80 ILE A N 1
ATOM 654 C CA . ILE A 1 80 ? 14.061 2.018 -13.926 1.00 91.25 80 ILE A CA 1
ATOM 655 C C . ILE A 1 80 ? 13.039 1.068 -14.559 1.00 91.25 80 ILE A C 1
ATOM 657 O O . ILE A 1 80 ? 12.778 0.003 -14.016 1.00 91.25 80 ILE A O 1
ATOM 661 N N . SER A 1 81 ? 12.393 1.454 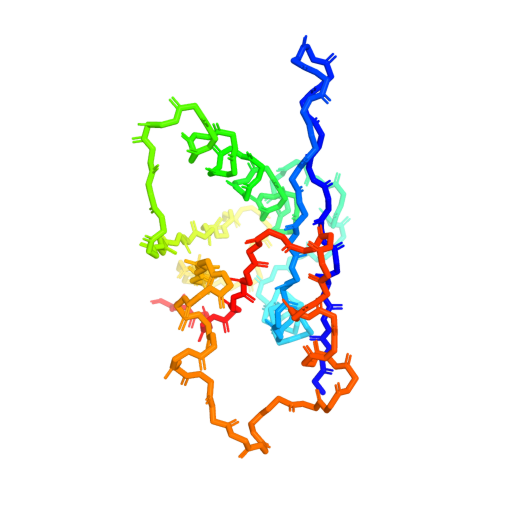-15.661 1.00 93.06 81 SER A N 1
ATOM 662 C CA . SER A 1 81 ? 11.371 0.630 -16.304 1.00 93.06 81 SER A CA 1
ATOM 663 C C . SER A 1 81 ? 12.024 -0.434 -17.178 1.00 93.06 81 SER A C 1
ATOM 665 O O . SER A 1 81 ? 12.792 -0.110 -18.082 1.00 93.06 81 SER A O 1
ATOM 667 N N . LEU A 1 82 ? 11.656 -1.694 -16.961 1.00 93.62 82 LEU A N 1
ATOM 668 C CA . LEU A 1 82 ? 12.013 -2.822 -17.829 1.00 93.62 82 LEU A CA 1
ATOM 669 C C . LEU A 1 82 ? 11.062 -2.964 -19.025 1.00 93.62 82 LEU A C 1
ATOM 671 O O . LEU A 1 82 ? 11.299 -3.776 -19.917 1.00 93.62 82 LEU A O 1
ATOM 675 N N . VAL A 1 83 ? 9.977 -2.188 -19.041 1.00 93.25 83 VAL A N 1
ATOM 676 C CA . VAL A 1 83 ? 8.941 -2.216 -20.080 1.00 93.25 83 VAL A CA 1
ATOM 677 C C . VAL A 1 83 ? 8.831 -0.872 -20.799 1.00 93.25 83 VAL A C 1
ATOM 679 O O . VAL A 1 83 ? 9.205 0.176 -20.265 1.00 93.25 83 VAL A O 1
ATOM 682 N N . ASP A 1 84 ? 8.310 -0.894 -22.023 1.00 92.75 84 ASP A N 1
ATOM 683 C CA . ASP A 1 84 ? 8.227 0.256 -22.932 1.00 92.75 84 ASP A CA 1
ATOM 684 C C . ASP A 1 84 ? 6.911 1.051 -22.831 1.00 92.75 84 ASP A C 1
ATOM 686 O O . ASP A 1 84 ? 6.733 2.054 -23.527 1.00 92.75 84 ASP A O 1
ATOM 690 N N . TYR A 1 85 ? 6.013 0.660 -21.924 1.00 91.94 85 TYR A N 1
ATOM 691 C CA . TYR A 1 85 ? 4.741 1.330 -21.650 1.00 91.94 85 TYR A CA 1
ATOM 692 C C . TYR A 1 85 ? 4.685 1.937 -20.233 1.00 91.94 85 TYR A C 1
ATOM 694 O O . TYR A 1 85 ? 5.400 1.496 -19.331 1.00 91.94 85 TYR A O 1
ATOM 702 N N . PRO A 1 86 ? 3.848 2.968 -19.990 1.00 93.88 86 PRO A N 1
ATOM 703 C CA . PRO A 1 86 ? 3.709 3.568 -18.666 1.00 93.88 86 PRO A CA 1
ATOM 704 C C . PRO A 1 86 ? 3.071 2.606 -17.658 1.00 93.88 86 PRO A C 1
ATOM 706 O O . PRO A 1 86 ? 1.953 2.156 -17.850 1.00 93.88 86 PRO A O 1
ATOM 709 N N . VAL A 1 87 ? 3.727 2.375 -16.523 1.00 96.19 87 VAL A N 1
ATOM 710 C CA . VAL A 1 87 ? 3.183 1.519 -15.457 1.00 96.19 87 VAL A CA 1
ATOM 711 C C . VAL A 1 87 ? 2.708 2.350 -14.266 1.00 96.19 87 VAL A C 1
ATOM 713 O O . VAL A 1 87 ? 3.380 3.300 -13.840 1.00 96.19 87 VAL A O 1
ATOM 716 N N . ARG A 1 88 ? 1.543 1.994 -13.707 1.00 96.75 88 ARG A N 1
ATOM 717 C CA . ARG A 1 88 ? 1.053 2.524 -12.425 1.00 96.75 88 ARG A CA 1
ATOM 718 C C . ARG A 1 88 ? 0.581 1.423 -11.486 1.00 96.75 88 ARG A C 1
ATOM 720 O O . ARG A 1 88 ? -0.346 0.692 -11.815 1.00 96.75 88 ARG A O 1
ATOM 727 N N . TYR A 1 89 ? 1.123 1.408 -10.278 1.00 96.75 89 TYR A N 1
ATOM 728 C CA . TYR A 1 89 ? 0.685 0.540 -9.184 1.00 96.75 89 TYR A CA 1
ATOM 729 C C . TYR A 1 89 ? -0.380 1.267 -8.370 1.00 96.75 89 TYR A C 1
ATOM 731 O O . TYR A 1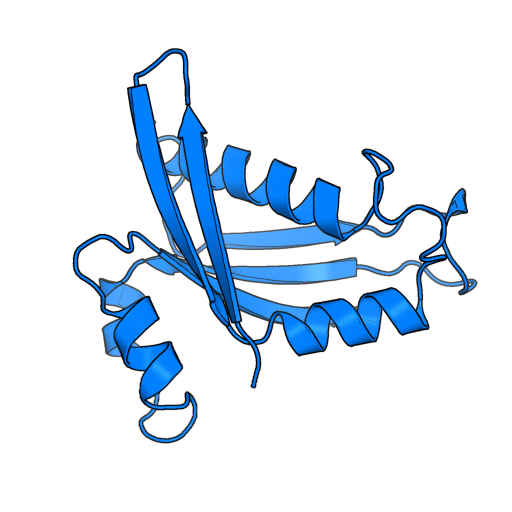 89 ? -0.132 2.388 -7.924 1.00 96.75 89 TYR A O 1
ATOM 739 N N . THR A 1 90 ? -1.566 0.684 -8.207 1.00 97.44 90 THR A N 1
ATOM 740 C CA . THR A 1 90 ? -2.707 1.351 -7.562 1.00 97.44 90 THR A CA 1
ATOM 741 C C . THR A 1 90 ? -3.053 0.704 -6.233 1.00 97.44 90 THR A C 1
ATOM 743 O O . THR A 1 90 ? -3.092 -0.517 -6.113 1.00 97.44 90 THR A O 1
ATOM 746 N N . PHE A 1 91 ? -3.345 1.545 -5.247 1.00 96.75 91 PHE A N 1
ATOM 747 C CA . PHE A 1 91 ? -3.654 1.152 -3.885 1.00 96.75 91 PHE A CA 1
ATOM 748 C C . PHE A 1 91 ? -4.918 1.855 -3.397 1.00 96.75 91 PHE A C 1
ATOM 750 O O . PHE A 1 91 ? -5.166 3.015 -3.733 1.00 96.75 91 PHE A O 1
ATOM 757 N N . ALA A 1 92 ? -5.687 1.167 -2.562 1.00 95.50 92 ALA A N 1
ATOM 758 C CA . ALA A 1 92 ? -6.825 1.725 -1.846 1.00 95.50 92 ALA A CA 1
ATOM 759 C C . ALA A 1 92 ? -6.552 1.681 -0.342 1.00 95.50 92 ALA A C 1
ATOM 761 O O . ALA A 1 92 ? -6.125 0.655 0.175 1.00 95.50 92 ALA A O 1
ATOM 762 N N . ILE A 1 93 ? -6.809 2.777 0.362 1.00 95.19 93 ILE A N 1
ATOM 763 C CA . ILE A 1 93 ? -6.682 2.882 1.814 1.00 95.19 93 ILE A CA 1
ATOM 764 C C . ILE A 1 93 ? -8.069 3.108 2.395 1.00 95.19 93 ILE A C 1
ATOM 766 O O . ILE A 1 93 ? -8.810 3.979 1.935 1.00 95.19 93 ILE A O 1
ATOM 770 N N . VAL A 1 94 ? -8.409 2.345 3.424 1.00 95.25 94 VAL A N 1
ATOM 771 C CA . VAL A 1 94 ? -9.682 2.451 4.132 1.00 95.25 94 VAL A CA 1
ATOM 772 C C . VAL A 1 94 ? -9.448 2.487 5.637 1.00 95.25 94 VAL A C 1
ATOM 774 O O . VAL A 1 94 ? -8.478 1.916 6.140 1.00 95.25 94 VAL A O 1
ATOM 777 N N . ASP A 1 95 ? -10.352 3.130 6.371 1.00 93.06 95 ASP A N 1
ATOM 778 C CA . ASP A 1 95 ? -10.362 3.015 7.825 1.00 93.06 95 ASP A CA 1
ATOM 779 C C . ASP A 1 95 ? -10.871 1.633 8.270 1.00 93.06 95 ASP A C 1
ATOM 781 O O . ASP A 1 95 ? -11.493 0.878 7.514 1.00 93.06 95 ASP A O 1
ATOM 785 N N . LYS A 1 96 ? -10.606 1.298 9.533 1.00 90.62 96 LYS A N 1
ATOM 786 C CA . LYS A 1 96 ? -10.987 0.012 10.125 1.00 90.62 96 LYS A CA 1
ATOM 787 C C . LYS A 1 96 ? -12.500 -0.226 10.141 1.00 90.62 96 LYS A C 1
ATOM 789 O O . LYS A 1 96 ? -12.932 -1.367 9.982 1.00 90.62 96 LYS A O 1
ATOM 794 N N . GLU A 1 97 ? -13.309 0.811 10.339 1.00 90.75 97 GLU A N 1
ATOM 795 C CA . GLU A 1 97 ? -14.768 0.680 10.389 1.00 90.75 97 GLU A CA 1
ATOM 796 C C . GLU A 1 97 ? -15.349 0.431 8.997 1.00 90.75 97 GLU A C 1
ATOM 798 O O . GLU A 1 97 ? -16.237 -0.406 8.837 1.00 90.75 97 GLU A O 1
ATOM 803 N N . PHE A 1 98 ? -14.816 1.094 7.975 1.00 92.31 98 PHE A N 1
ATOM 804 C CA . PHE A 1 98 ? -15.113 0.807 6.582 1.00 92.31 98 PHE A CA 1
ATOM 805 C C . PHE A 1 98 ? -14.696 -0.616 6.229 1.00 92.31 98 PHE A C 1
ATOM 807 O O . PHE A 1 98 ? -15.532 -1.383 5.755 1.00 92.31 98 PHE A O 1
ATOM 814 N N . PHE A 1 99 ? -13.459 -0.999 6.559 1.00 92.81 99 PHE A N 1
ATOM 815 C CA . PHE A 1 99 ? -12.951 -2.346 6.324 1.00 92.81 99 PHE A CA 1
ATOM 816 C C . PHE A 1 99 ? -13.877 -3.411 6.916 1.00 92.81 99 PHE A C 1
ATOM 818 O O . PHE A 1 99 ? -14.299 -4.302 6.183 1.00 92.81 99 PHE A O 1
ATOM 825 N N . LYS A 1 100 ? -14.268 -3.278 8.195 1.00 90.50 100 LYS A N 1
ATOM 826 C CA . LYS A 1 100 ? -15.186 -4.199 8.893 1.00 90.50 100 LYS A CA 1
ATOM 827 C C . LYS A 1 100 ? -16.519 -4.411 8.171 1.00 90.50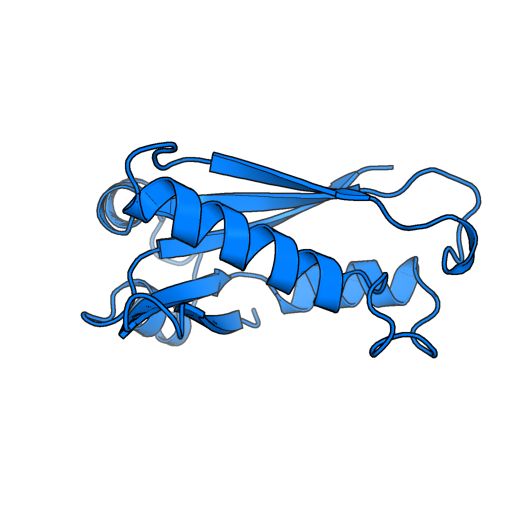 100 LYS A C 1
ATOM 829 O O . LYS A 1 100 ? -17.093 -5.490 8.288 1.00 90.50 100 LYS A O 1
ATOM 834 N N . ARG A 1 101 ? -17.021 -3.389 7.469 1.00 89.19 101 ARG A N 1
ATOM 835 C CA . ARG A 1 101 ? -18.286 -3.450 6.718 1.00 89.19 101 ARG A CA 1
ATOM 836 C C . ARG A 1 101 ? -18.131 -4.098 5.344 1.00 89.19 101 ARG A C 1
ATOM 838 O O . ARG A 1 101 ? -19.112 -4.621 4.827 1.00 89.19 101 ARG A O 1
ATOM 845 N N . THR A 1 102 ? -16.942 -4.035 4.745 1.00 85.44 102 THR A N 1
ATOM 846 C CA . THR A 1 102 ? -16.727 -4.434 3.347 1.00 85.44 102 THR A CA 1
ATOM 847 C C . THR A 1 102 ? -15.982 -5.748 3.163 1.00 85.44 102 THR A C 1
ATOM 849 O O . THR A 1 102 ? -16.158 -6.373 2.120 1.00 85.44 102 THR A O 1
ATOM 852 N N . TYR A 1 103 ? -15.157 -6.185 4.122 1.00 84.38 103 TYR A N 1
ATOM 853 C CA . TYR A 1 103 ? -14.422 -7.445 3.971 1.00 84.38 103 TYR A CA 1
ATOM 854 C C . TYR A 1 103 ? -15.383 -8.640 3.935 1.00 84.38 103 TYR A C 1
ATOM 856 O O . TYR A 1 103 ? -16.350 -8.702 4.700 1.00 84.38 103 TYR A O 1
ATOM 864 N N . ARG A 1 104 ? -15.107 -9.626 3.075 1.00 81.31 104 ARG A N 1
ATOM 865 C CA . ARG A 1 104 ? -15.850 -10.891 3.073 1.00 81.31 104 ARG A CA 1
ATOM 866 C C . ARG A 1 104 ? -15.055 -11.966 3.801 1.00 81.31 104 ARG A C 1
ATOM 868 O O . ARG A 1 104 ? -13.843 -12.106 3.631 1.00 81.31 104 ARG A O 1
ATOM 875 N N . LYS A 1 105 ? -15.746 -12.749 4.634 1.00 73.56 105 LYS A N 1
ATOM 876 C CA . LYS A 1 105 ? -15.136 -13.895 5.322 1.00 73.56 105 LYS A CA 1
ATOM 877 C C . LYS A 1 105 ? -14.586 -14.879 4.286 1.00 73.56 105 LYS A C 1
ATOM 879 O O . LYS A 1 105 ? -15.312 -15.280 3.385 1.00 73.56 105 LYS A O 1
ATOM 884 N N . GLY A 1 106 ? -13.324 -15.270 4.452 1.00 73.81 106 GLY A N 1
ATOM 885 C CA . GLY A 1 106 ? -12.633 -16.211 3.567 1.00 73.81 106 GLY A CA 1
ATOM 886 C C . GLY A 1 106 ? -11.792 -15.568 2.460 1.00 73.81 106 GLY A C 1
ATOM 887 O O . GLY A 1 106 ? -10.960 -16.265 1.893 1.00 73.81 106 GLY A O 1
ATOM 888 N N . GLU A 1 107 ? -11.937 -14.265 2.183 1.00 83.69 107 GLU A N 1
ATOM 889 C CA . GLU A 1 107 ? -11.073 -13.569 1.208 1.00 83.69 107 GLU A CA 1
ATOM 890 C C . GLU A 1 107 ? -9.692 -13.234 1.785 1.00 83.69 107 GLU A C 1
ATOM 892 O O . GLU A 1 107 ? -8.700 -13.215 1.061 1.00 83.69 107 GLU A O 1
ATOM 897 N N . ILE A 1 108 ? -9.623 -12.990 3.097 1.00 86.94 108 ILE A N 1
ATOM 898 C CA . ILE A 1 108 ? -8.396 -12.614 3.804 1.00 86.94 108 ILE A CA 1
ATOM 899 C C . ILE A 1 108 ? -8.060 -13.715 4.820 1.00 86.94 108 ILE A C 1
ATOM 901 O O . ILE A 1 108 ? -8.929 -14.056 5.633 1.00 86.94 108 ILE A O 1
ATOM 905 N N . PRO A 1 109 ? -6.825 -14.260 4.814 1.00 90.56 109 PRO A N 1
ATOM 906 C CA . PRO A 1 109 ? -6.364 -15.206 5.826 1.00 90.56 109 PRO A CA 1
ATOM 907 C C . PRO A 1 109 ? -6.575 -14.678 7.245 1.00 90.56 109 PRO A C 1
ATOM 909 O O . PRO A 1 109 ? -6.354 -13.498 7.521 1.00 90.56 109 PRO A O 1
ATOM 912 N N . GLU A 1 110 ? -6.967 -15.556 8.169 1.00 89.62 110 GLU A N 1
ATOM 913 C CA . GLU A 1 110 ? -7.328 -15.162 9.538 1.00 89.62 110 GLU A CA 1
ATOM 914 C C . GLU A 1 110 ? -6.180 -14.444 10.271 1.00 89.62 110 GLU A C 1
ATOM 916 O O . GLU A 1 110 ? -6.411 -13.521 11.049 1.00 89.62 110 GLU A O 1
ATOM 921 N N . GLU A 1 111 ? -4.934 -14.826 9.990 1.00 90.88 111 GLU A N 1
ATOM 922 C CA . GLU A 1 111 ? -3.734 -14.179 10.530 1.00 90.88 111 GLU A CA 1
ATOM 923 C C . GLU A 1 111 ? -3.602 -12.708 10.098 1.00 90.88 111 GLU A C 1
ATOM 925 O O . GLU A 1 111 ? -3.329 -11.843 10.930 1.00 90.88 111 GLU A O 1
ATOM 930 N N . ILE A 1 112 ? -3.884 -12.405 8.827 1.00 90.88 112 ILE A N 1
ATOM 931 C CA . ILE A 1 112 ? -3.848 -11.045 8.273 1.00 90.88 112 ILE A CA 1
ATOM 932 C C . ILE A 1 112 ? -5.041 -10.255 8.799 1.00 90.88 112 ILE A C 1
ATOM 934 O O . ILE A 1 112 ? -4.892 -9.115 9.234 1.00 90.88 112 ILE A O 1
ATOM 938 N N . LEU A 1 113 ? -6.217 -10.885 8.855 1.00 91.62 113 LEU A N 1
ATOM 939 C CA . LEU A 1 113 ? -7.420 -10.268 9.401 1.00 91.62 113 LEU A CA 1
ATOM 940 C C . LEU A 1 113 ? -7.217 -9.829 10.859 1.00 91.62 113 LEU A C 1
ATOM 942 O O . LEU A 1 113 ? -7.604 -8.718 11.224 1.00 91.62 113 LEU A O 1
ATOM 946 N N . LYS A 1 114 ? -6.558 -10.658 11.682 1.00 91.94 114 LYS A N 1
ATOM 947 C CA . LYS A 1 114 ? -6.191 -10.309 13.065 1.00 91.94 114 LYS A CA 1
ATOM 948 C C . LYS A 1 114 ? -5.312 -9.061 13.129 1.00 91.94 114 LYS A C 1
ATOM 950 O O . LYS A 1 114 ? -5.520 -8.240 14.016 1.00 91.94 114 LYS A O 1
ATOM 955 N N . LYS A 1 115 ? -4.376 -8.887 12.190 1.00 92.25 115 LYS A N 1
ATOM 956 C CA . LYS A 1 115 ? -3.530 -7.686 12.092 1.00 92.25 115 LYS A CA 1
ATOM 957 C C . LYS A 1 115 ? -4.330 -6.459 11.653 1.00 92.25 115 LYS A C 1
ATOM 959 O O . LYS A 1 115 ? -4.256 -5.429 12.312 1.00 92.25 115 LYS A O 1
ATOM 964 N N . CYS A 1 116 ? -5.158 -6.578 10.615 1.00 92.06 116 CYS A N 1
ATOM 965 C CA . CYS A 1 116 ? -6.009 -5.481 10.140 1.00 92.06 116 CYS A CA 1
ATOM 966 C C . CYS A 1 116 ? -6.984 -4.975 11.220 1.00 92.06 116 CYS A C 1
ATOM 968 O O . CYS A 1 116 ? -7.275 -3.780 11.297 1.00 92.06 116 CYS A O 1
ATOM 970 N N . LEU A 1 117 ? -7.493 -5.881 12.062 1.00 92.00 117 LEU A N 1
ATOM 971 C CA . LEU A 1 117 ? -8.439 -5.573 13.138 1.00 92.00 117 LEU A CA 1
ATOM 972 C C . LEU A 1 117 ? -7.772 -5.274 14.490 1.00 92.00 117 LEU A C 1
ATOM 974 O O . LEU A 1 117 ? -8.486 -4.974 15.451 1.00 92.00 117 LEU A O 1
ATOM 978 N N . ALA A 1 118 ? -6.440 -5.338 14.579 1.00 92.19 118 ALA A N 1
ATOM 979 C CA . ALA A 1 118 ? -5.704 -5.080 15.813 1.00 92.19 118 ALA A CA 1
ATOM 980 C C . ALA A 1 118 ? -5.992 -3.665 16.341 1.00 92.19 118 ALA A C 1
ATOM 982 O O . ALA A 1 118 ? -6.304 -2.751 15.575 1.00 92.19 118 ALA A O 1
ATOM 983 N N . LYS A 1 119 ? -5.962 -3.475 17.665 1.00 87.81 119 LYS A N 1
ATOM 984 C CA . LYS A 1 119 ? -6.371 -2.206 18.297 1.00 87.81 119 LYS A CA 1
ATOM 985 C C . LYS A 1 119 ? -5.488 -1.036 17.853 1.00 87.81 119 LYS A C 1
ATOM 987 O O . LYS A 1 119 ? -6.012 0.044 17.621 1.00 87.81 119 LYS A O 1
ATOM 992 N N . ASP A 1 120 ? -4.200 -1.303 17.725 1.00 87.44 120 ASP A N 1
ATOM 993 C CA . ASP A 1 120 ? -3.107 -0.418 17.332 1.00 87.44 120 ASP A CA 1
ATOM 994 C C . ASP A 1 120 ? -3.015 -0.158 15.821 1.00 87.44 120 ASP A C 1
ATOM 996 O O . ASP A 1 120 ? -2.265 0.724 15.425 1.00 87.44 120 ASP A O 1
ATOM 1000 N N . ASN A 1 121 ? -3.781 -0.876 14.989 1.00 90.25 121 ASN A N 1
ATOM 1001 C CA . ASN A 1 121 ? -3.864 -0.624 13.548 1.00 90.25 121 ASN A CA 1
ATOM 1002 C C . ASN A 1 121 ? -4.867 0.492 13.223 1.00 90.25 121 ASN A C 1
ATOM 1004 O O . ASN A 1 121 ? -6.023 0.387 13.628 1.00 90.25 121 ASN A O 1
ATOM 1008 N N . ASP A 1 122 ? -4.498 1.510 12.452 1.00 91.12 122 ASP A N 1
ATOM 1009 C CA . ASP A 1 122 ? -5.393 2.641 12.162 1.00 91.12 122 ASP A CA 1
ATOM 1010 C C . ASP A 1 122 ? -6.118 2.497 10.820 1.00 91.12 122 ASP A C 1
ATOM 1012 O O . ASP A 1 122 ? -7.303 2.826 10.705 1.00 91.12 122 ASP A O 1
ATOM 1016 N N . CYS A 1 123 ? -5.440 1.961 9.804 1.00 93.62 123 CYS A N 1
ATOM 1017 C CA . CYS A 1 123 ? -6.011 1.791 8.469 1.00 93.62 123 CYS A CA 1
ATOM 1018 C C . CYS A 1 123 ? -5.616 0.464 7.809 1.00 93.62 123 CYS A C 1
ATOM 1020 O O . CYS A 1 123 ? -4.735 -0.272 8.259 1.00 93.62 123 CYS A O 1
ATOM 1022 N N . VAL A 1 124 ? -6.313 0.121 6.732 1.00 94.94 124 VAL A N 1
ATOM 1023 C CA . VAL A 1 124 ? -6.009 -1.045 5.899 1.00 94.94 124 VAL A CA 1
ATOM 1024 C C . VAL A 1 124 ? -5.737 -0.554 4.488 1.00 94.94 124 VAL A C 1
ATOM 1026 O O . VAL A 1 124 ? -6.519 0.220 3.936 1.00 94.94 124 VAL A O 1
ATOM 1029 N N . VAL A 1 125 ? -4.623 -0.997 3.916 1.00 95.38 125 VAL A N 1
ATOM 1030 C CA . VAL A 1 125 ? -4.226 -0.698 2.541 1.00 95.38 125 VAL A CA 1
ATOM 1031 C C . VAL A 1 125 ? -4.416 -1.957 1.702 1.00 95.38 125 VAL A C 1
ATOM 1033 O O . VAL A 1 125 ? -4.085 -3.055 2.136 1.00 95.38 125 VAL A O 1
ATOM 1036 N N . PHE A 1 126 ? -4.942 -1.810 0.497 1.00 94.12 126 PHE A N 1
ATOM 1037 C CA . PHE A 1 126 ? -5.073 -2.877 -0.482 1.00 94.12 126 PHE A CA 1
ATOM 1038 C C . PHE A 1 126 ? -4.273 -2.511 -1.707 1.00 94.12 126 PHE A C 1
ATOM 1040 O O . PHE A 1 126 ? -4.497 -1.446 -2.286 1.00 94.12 126 PHE A O 1
ATOM 1047 N N . TYR A 1 127 ? -3.401 -3.412 -2.142 1.00 95.56 127 TYR A N 1
ATOM 1048 C CA . TYR A 1 127 ? -2.941 -3.355 -3.515 1.00 95.56 127 TYR A CA 1
ATOM 1049 C C . TYR A 1 127 ? -4.081 -3.775 -4.450 1.00 95.56 127 TYR A C 1
ATOM 1051 O O . TYR A 1 127 ? -4.610 -4.880 -4.343 1.00 95.56 127 TYR A O 1
ATOM 1059 N N . VAL A 1 128 ? -4.493 -2.857 -5.325 1.00 94.50 128 VAL A N 1
ATOM 1060 C CA . VAL A 1 128 ? -5.590 -3.062 -6.284 1.00 94.50 128 VAL A CA 1
ATOM 1061 C C . VAL A 1 128 ? -5.070 -3.717 -7.560 1.00 94.50 128 VAL A C 1
ATOM 1063 O O . VAL A 1 128 ? -5.788 -4.490 -8.188 1.00 94.50 128 VAL A O 1
ATOM 1066 N N . GLY A 1 129 ? -3.830 -3.404 -7.940 1.00 94.88 129 GLY A N 1
ATOM 1067 C CA . GLY A 1 129 ? -3.192 -3.948 -9.129 1.00 94.88 129 GLY A CA 1
ATOM 1068 C C . GLY A 1 129 ? -2.403 -2.915 -9.925 1.00 94.88 129 GLY A C 1
ATOM 1069 O O . GLY A 1 129 ? -2.374 -1.713 -9.621 1.00 94.88 129 GLY A O 1
ATOM 1070 N N . MET A 1 130 ? -1.778 -3.423 -10.979 1.00 94.69 130 MET A N 1
ATOM 1071 C CA . MET A 1 130 ? -0.992 -2.664 -11.933 1.00 94.69 130 MET A CA 1
ATOM 1072 C C . MET A 1 130 ? -1.835 -2.284 -13.156 1.00 94.69 130 MET A C 1
ATOM 1074 O O . MET A 1 130 ? -2.462 -3.136 -13.783 1.00 94.69 130 MET A O 1
ATOM 1078 N N . ASN A 1 131 ? -1.777 -1.013 -13.546 1.00 90.69 131 ASN A N 1
ATOM 1079 C CA . ASN A 1 131 ? -2.317 -0.508 -14.807 1.00 90.69 131 ASN A CA 1
ATOM 1080 C C . ASN A 1 131 ? -1.178 -0.237 -15.802 1.00 90.69 131 ASN A C 1
ATOM 1082 O O . ASN A 1 131 ? -0.118 0.257 -15.401 1.00 90.69 131 ASN A O 1
ATOM 1086 N N . ARG A 1 132 ? -1.428 -0.554 -17.078 1.00 81.81 132 ARG A N 1
ATOM 1087 C CA . ARG A 1 132 ? -0.536 -0.331 -18.228 1.00 81.81 132 ARG A CA 1
ATOM 1088 C C . ARG A 1 132 ? -0.994 0.868 -19.060 1.00 81.81 132 ARG A C 1
ATOM 1090 O O . ARG A 1 132 ? -2.190 1.222 -18.945 1.00 81.81 132 ARG A O 1
#

Organism: NCBI:txid2583452

pLDDT: mean 88.06, std 9.22, range [54.25, 97.44]

Radius of gyration: 15.06 Å; chains: 1; bounding box: 37×34×41 Å